Protein AF-A0A382H3N1-F1 (afdb_monomer_lite)

InterPro domains:
  IPR004305 Thiaminase-2/PQQC [PF03070] (4-143)
  IPR016084 Haem oxygenase-like, multi-helical [G3DSA:1.20.910.10] (1-145)
  IPR016084 Haem oxygenase-like, multi-helical [SSF48613] (2-144)
  IPR027572 4-aminobenzoate synthase [TIGR04305] (2-145)
  IPR039068 Pyrroloquinoline-quinone synthase-like [PTHR40279] (2-144)

Organism: NCBI:txid408172

Sequence (145 aa):
MFSKQLNEKLDEYHLLKHPFYKSWNEGKLTREIIKDYAEQYYQHVKAFPRYISAAHSLCEDIEKRKILLENLQDEENQDKDHPKLWRNFAAAMGAKKQEINSVKKEKFTKELIDNFFKNGRASYAEGLASLYTYERQIPEIAETK

Secondary structure (DSSP, 8-state):
-HHHHHHHHHHTT-GGGSHHHHHHHTT-S-HHHHHHHHHHHHHHHHHHHHHHHHHHHT---HHHHHHHHHHHHHHT-TTT-HHHHHHHHHHHTT--TTTGGGPPPPHHHHHHHHHHHHHHTT-HHHHHHHHHHHHTTHHHHHHT-

Foldseek 3Di:
DVVVVLVVVLVVVFPCVDPVVVCVLVVNDDLVNVLVVLLQVLLVLVCVLVLLVLLLVQDPDPVVNVVSVVVSCQCPPPVCHPSVVSLVVSVVSPDDSVCSVPDDHDPVSVVLSVVSNVQSNPHNVSSVVSSCSPPVNVVVSVVSD

Radius of gyration: 16.11 Å; chains: 1; bounding box: 46×28×45 Å

Structure (mmCIF, N/CA/C/O backbone):
data_AF-A0A382H3N1-F1
#
_entry.id   AF-A0A382H3N1-F1
#
loop_
_atom_site.group_PDB
_atom_site.id
_atom_site.type_symbol
_atom_site.label_atom_id
_atom_site.label_alt_id
_atom_site.label_comp_id
_atom_site.label_asym_id
_atom_site.label_entity_id
_atom_site.label_seq_id
_atom_site.pdbx_PDB_ins_code
_atom_site.Cartn_x
_atom_site.Cartn_y
_atom_site.Cartn_z
_atom_site.occupancy
_atom_site.B_iso_or_equiv
_atom_site.auth_seq_id
_atom_site.auth_comp_id
_atom_site.auth_asym_id
_atom_site.auth_atom_id
_atom_site.pdbx_PDB_model_num
ATOM 1 N N . MET A 1 1 ? 26.189 -8.809 -0.127 1.00 85.62 1 MET A N 1
ATOM 2 C CA . MET A 1 1 ? 25.223 -8.582 -1.226 1.00 85.62 1 MET A CA 1
ATOM 3 C C . MET A 1 1 ? 24.403 -7.344 -0.906 1.00 85.62 1 MET A C 1
ATOM 5 O O . MET A 1 1 ? 24.094 -7.145 0.263 1.00 85.62 1 MET A O 1
ATOM 9 N N . PHE A 1 2 ? 24.058 -6.539 -1.913 1.00 92.44 2 PHE A N 1
ATOM 10 C CA . PHE A 1 2 ? 23.266 -5.311 -1.754 1.00 92.44 2 PHE A CA 1
ATOM 11 C C . PHE A 1 2 ? 21.933 -5.542 -1.019 1.00 92.44 2 PHE A C 1
ATOM 13 O O . PHE A 1 2 ? 21.599 -4.789 -0.113 1.00 92.44 2 PHE A O 1
ATOM 20 N N . SER A 1 3 ? 21.223 -6.631 -1.333 1.00 91.62 3 SER A N 1
ATOM 21 C CA . SER A 1 3 ? 19.940 -6.988 -0.707 1.00 91.62 3 SER A CA 1
ATOM 22 C C . SER A 1 3 ? 20.016 -7.119 0.818 1.00 91.62 3 SER A C 1
ATOM 24 O O . SER A 1 3 ? 19.128 -6.649 1.519 1.00 91.62 3 SER A O 1
ATOM 26 N N . LYS A 1 4 ? 21.103 -7.695 1.347 1.00 94.69 4 LYS A N 1
ATOM 27 C CA . LYS A 1 4 ? 21.316 -7.811 2.797 1.00 94.69 4 LYS A CA 1
ATOM 28 C C . LYS A 1 4 ? 21.467 -6.436 3.455 1.00 94.69 4 LYS A C 1
ATOM 30 O O . LYS A 1 4 ? 20.796 -6.161 4.439 1.00 94.69 4 LYS A O 1
ATOM 35 N N . GLN A 1 5 ? 22.289 -5.566 2.869 1.00 95.81 5 GLN A N 1
ATOM 36 C CA . GLN A 1 5 ? 22.509 -4.206 3.377 1.00 95.81 5 GLN A CA 1
ATOM 37 C C . GLN A 1 5 ? 21.242 -3.346 3.290 1.00 95.81 5 GLN A C 1
ATOM 39 O O . GLN A 1 5 ? 21.003 -2.505 4.152 1.00 95.81 5 GLN A O 1
ATOM 44 N N . LEU A 1 6 ? 20.430 -3.545 2.247 1.00 93.94 6 LEU A N 1
ATOM 45 C CA . LEU A 1 6 ? 19.133 -2.889 2.120 1.00 93.94 6 LEU A CA 1
ATOM 46 C C . LEU A 1 6 ? 18.190 -3.327 3.247 1.00 93.94 6 LEU A C 1
ATOM 48 O O . LEU A 1 6 ? 17.616 -2.471 3.911 1.00 93.94 6 LEU A O 1
ATOM 52 N N . ASN A 1 7 ? 18.073 -4.633 3.496 1.00 95.00 7 ASN A N 1
ATOM 53 C CA . ASN A 1 7 ? 17.208 -5.156 4.554 1.00 95.00 7 ASN A CA 1
ATOM 54 C C . ASN A 1 7 ? 17.628 -4.667 5.941 1.00 95.00 7 ASN A C 1
ATOM 56 O O . ASN A 1 7 ? 16.779 -4.167 6.670 1.00 95.00 7 ASN A O 1
ATOM 60 N N . GLU A 1 8 ? 18.926 -4.693 6.256 1.00 95.38 8 GLU A N 1
ATOM 61 C CA . GLU A 1 8 ? 19.455 -4.175 7.527 1.00 95.38 8 GLU A CA 1
ATOM 62 C C . GLU A 1 8 ? 19.059 -2.706 7.758 1.00 95.38 8 GLU A C 1
ATOM 64 O O . GLU A 1 8 ? 18.620 -2.350 8.849 1.00 95.38 8 GLU A O 1
ATOM 69 N N . LYS A 1 9 ? 19.130 -1.861 6.718 1.00 95.69 9 LYS A N 1
ATOM 70 C CA . LYS A 1 9 ? 18.681 -0.461 6.803 1.00 95.69 9 LYS A CA 1
ATOM 71 C C . LYS A 1 9 ? 17.170 -0.338 6.976 1.00 95.69 9 LYS A C 1
ATOM 73 O O . LYS A 1 9 ? 16.701 0.494 7.744 1.00 95.69 9 LYS A O 1
ATOM 78 N N . LEU A 1 10 ? 16.395 -1.130 6.240 1.00 95.62 10 LEU A N 1
ATOM 79 C CA . LEU A 1 10 ? 14.935 -1.076 6.305 1.00 95.62 10 LEU A CA 1
ATOM 80 C C . LEU A 1 10 ? 14.398 -1.597 7.647 1.00 95.62 10 LEU A C 1
ATOM 82 O O . LEU A 1 10 ? 13.344 -1.146 8.089 1.00 95.62 10 LEU A O 1
ATOM 86 N N . ASP A 1 11 ? 15.118 -2.495 8.320 1.00 95.38 11 ASP A N 1
ATOM 87 C CA . ASP A 1 11 ? 14.723 -3.030 9.625 1.00 95.38 11 ASP A CA 1
ATOM 88 C C . ASP A 1 11 ? 14.691 -1.961 10.716 1.00 95.38 11 ASP A C 1
ATOM 90 O O . ASP A 1 11 ? 13.912 -2.076 11.665 1.00 95.38 11 ASP A O 1
ATOM 94 N N . GLU A 1 12 ? 15.484 -0.895 10.604 1.00 94.56 12 GLU A N 1
ATOM 95 C CA . GLU A 1 12 ? 15.408 0.262 11.507 1.00 94.56 12 GLU A CA 1
ATOM 96 C C . GLU A 1 12 ? 14.031 0.942 11.457 1.00 94.56 12 GLU A C 1
ATOM 98 O O . GLU A 1 12 ? 13.547 1.438 12.475 1.00 94.56 12 GLU A O 1
ATOM 103 N N . TYR A 1 13 ? 13.363 0.878 10.303 1.00 94.88 13 TYR A N 1
ATOM 104 C CA . TYR A 1 13 ? 12.068 1.504 10.030 1.00 94.88 13 TYR A CA 1
ATOM 105 C C . TYR A 1 13 ? 10.897 0.511 10.032 1.00 94.88 13 TYR A C 1
ATOM 107 O O . TYR A 1 13 ? 9.804 0.845 9.572 1.00 94.88 13 TYR A O 1
ATOM 115 N N . HIS A 1 14 ? 11.103 -0.704 10.551 1.00 96.00 14 HIS A N 1
ATOM 116 C CA . HIS A 1 14 ? 10.073 -1.740 10.565 1.00 96.00 14 HIS A CA 1
ATOM 117 C C . HIS A 1 14 ? 8.837 -1.314 11.374 1.00 96.00 14 HIS A C 1
ATOM 119 O O . HIS A 1 14 ? 8.950 -0.898 12.531 1.00 96.00 14 HIS A O 1
ATOM 125 N N . LEU A 1 15 ? 7.638 -1.480 10.811 1.00 95.56 15 LEU A N 1
ATOM 126 C CA . LEU A 1 15 ? 6.377 -1.016 11.400 1.00 95.56 15 LEU A CA 1
ATOM 127 C C . LEU A 1 15 ? 6.104 -1.619 12.781 1.00 95.56 15 LEU A C 1
ATOM 129 O O . LEU A 1 15 ? 5.623 -0.911 13.662 1.00 95.56 15 LEU A O 1
ATOM 133 N N . LEU A 1 16 ? 6.489 -2.875 13.027 1.00 95.44 16 LEU A N 1
ATOM 134 C CA . LEU A 1 16 ? 6.350 -3.506 14.351 1.00 95.44 16 LEU A CA 1
ATOM 135 C C . LEU A 1 16 ? 7.197 -2.839 15.453 1.00 95.44 16 LEU A C 1
ATOM 137 O O . LEU A 1 16 ? 6.925 -3.022 16.640 1.00 95.44 16 LEU A O 1
ATOM 141 N N . LYS A 1 17 ? 8.196 -2.019 15.098 1.00 96.06 17 LYS A N 1
ATOM 142 C CA . LYS A 1 17 ? 8.949 -1.206 16.067 1.00 96.06 17 LYS A CA 1
ATOM 143 C C . LYS A 1 17 ? 8.219 0.091 16.432 1.00 96.06 17 LYS A C 1
ATOM 145 O O . LYS A 1 17 ? 8.520 0.667 17.482 1.00 96.06 17 LYS A O 1
ATOM 150 N N . HIS A 1 18 ? 7.253 0.526 15.617 1.00 96.94 18 HIS A N 1
ATOM 151 C CA . HIS A 1 18 ? 6.492 1.754 15.826 1.00 96.94 18 HIS A CA 1
ATOM 152 C C . HIS A 1 18 ? 5.570 1.644 17.060 1.00 96.94 18 HIS A C 1
ATOM 154 O O . HIS A 1 18 ? 4.909 0.614 17.236 1.00 96.94 18 HIS A O 1
ATOM 160 N N . PRO A 1 19 ? 5.449 2.698 17.899 1.00 97.44 19 PRO A N 1
ATOM 161 C CA . PRO A 1 19 ? 4.618 2.667 19.107 1.00 97.44 19 PRO A CA 1
ATOM 162 C C . PRO A 1 19 ? 3.166 2.239 18.866 1.00 97.44 19 PRO A C 1
ATOM 164 O O . PRO A 1 19 ? 2.591 1.534 19.687 1.00 97.44 19 PRO A O 1
ATOM 167 N N . PHE A 1 20 ? 2.588 2.611 17.720 1.00 97.12 20 PHE A N 1
ATOM 168 C CA . PHE 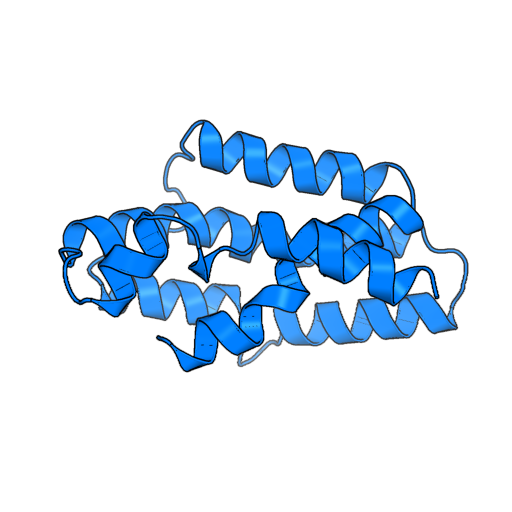A 1 20 ? 1.237 2.188 17.335 1.00 97.12 20 PHE A CA 1
ATOM 169 C C . PHE A 1 20 ? 1.093 0.658 17.262 1.00 97.12 20 PHE A C 1
ATOM 171 O O . PHE A 1 20 ? 0.180 0.101 17.865 1.00 97.12 20 PHE A O 1
ATOM 178 N N . TYR A 1 21 ? 2.010 -0.032 16.573 1.00 96.75 21 TYR A N 1
ATOM 179 C CA . TYR A 1 21 ? 1.948 -1.489 16.414 1.00 96.75 21 TYR A CA 1
ATOM 180 C C . TYR A 1 21 ? 2.276 -2.231 17.711 1.00 96.75 21 TYR A C 1
ATOM 182 O O . TYR A 1 21 ? 1.651 -3.255 17.984 1.00 96.75 21 TYR A O 1
ATOM 190 N N . LYS A 1 22 ? 3.178 -1.687 18.540 1.00 97.31 22 LYS A N 1
ATOM 191 C CA . LYS A 1 22 ? 3.435 -2.205 19.894 1.00 97.31 22 LYS A CA 1
ATOM 192 C C . LYS A 1 22 ? 2.179 -2.137 20.761 1.00 97.31 22 LYS A C 1
ATOM 194 O O . LYS A 1 22 ? 1.737 -3.159 21.272 1.00 97.31 22 LYS A O 1
ATOM 199 N N . SER A 1 23 ? 1.540 -0.968 20.832 1.00 97.75 23 SER A N 1
ATOM 200 C CA . SER A 1 23 ? 0.279 -0.792 21.562 1.00 97.75 23 SER A CA 1
ATOM 201 C C . SER A 1 23 ? -0.842 -1.679 21.019 1.00 97.75 23 SER A C 1
ATOM 203 O O . SER A 1 23 ? -1.660 -2.165 21.796 1.00 97.75 23 SER A O 1
ATOM 205 N N . TRP A 1 24 ? -0.885 -1.922 19.704 1.00 97.19 24 TRP A N 1
ATOM 206 C CA . TRP A 1 24 ? -1.837 -2.867 19.119 1.00 97.19 24 TRP A CA 1
ATOM 207 C C . TRP A 1 24 ? -1.569 -4.291 19.615 1.00 97.19 24 TRP A C 1
ATOM 209 O O . TRP A 1 24 ? -2.485 -4.925 20.127 1.00 97.19 24 TRP A O 1
ATOM 219 N N . ASN A 1 25 ? -0.331 -4.784 19.513 1.00 95.06 25 ASN A N 1
ATOM 220 C CA . ASN A 1 25 ? 0.034 -6.137 19.959 1.00 95.06 25 ASN A CA 1
ATOM 221 C C . ASN A 1 25 ? -0.228 -6.358 21.453 1.00 95.06 25 ASN A C 1
ATOM 223 O O . ASN A 1 25 ? -0.609 -7.445 21.866 1.00 95.06 25 ASN A O 1
ATOM 227 N N . GLU A 1 26 ? -0.069 -5.313 22.260 1.00 96.81 26 GLU A N 1
ATOM 228 C CA . GLU A 1 26 ? -0.339 -5.345 23.698 1.00 96.81 26 GLU A CA 1
ATOM 229 C C . GLU A 1 26 ? -1.835 -5.201 24.045 1.00 96.81 26 GLU A C 1
ATOM 231 O O . GLU A 1 26 ? -2.186 -5.138 25.222 1.00 96.81 26 GLU A O 1
ATOM 236 N N . GLY A 1 27 ? -2.727 -5.104 23.050 1.00 96.56 27 GLY A N 1
ATOM 237 C CA . GLY A 1 27 ? -4.172 -4.965 23.260 1.00 96.56 27 GLY A CA 1
ATOM 238 C C . GLY A 1 27 ? -4.599 -3.609 23.836 1.00 96.56 27 GLY A C 1
ATOM 239 O O . GLY A 1 27 ? -5.686 -3.491 24.394 1.00 96.56 27 GLY A O 1
ATOM 240 N N . LYS A 1 28 ? -3.753 -2.578 23.722 1.00 97.88 28 LYS A N 1
ATOM 241 C CA . LYS A 1 28 ? -3.971 -1.254 24.333 1.00 97.88 28 LYS A CA 1
ATOM 242 C C . LYS A 1 28 ? -4.763 -0.285 23.454 1.00 97.88 28 LYS A C 1
ATOM 244 O O . LYS A 1 28 ? -5.160 0.776 23.931 1.00 97.88 28 LYS A O 1
ATOM 249 N N . LEU A 1 29 ? -4.965 -0.600 22.173 1.00 97.69 29 LEU A N 1
ATOM 250 C CA . LEU A 1 29 ? -5.734 0.255 21.268 1.00 97.69 29 LEU A CA 1
ATOM 251 C C . LEU A 1 29 ? -7.235 0.023 21.434 1.00 97.69 29 LEU A C 1
ATOM 253 O O . LEU A 1 29 ? -7.706 -1.113 21.485 1.00 97.69 29 LEU A O 1
ATOM 257 N N . THR A 1 30 ? -8.002 1.110 21.462 1.00 97.62 30 THR A N 1
ATOM 258 C CA . THR A 1 30 ? -9.463 1.028 21.441 1.00 97.62 30 THR A CA 1
ATOM 259 C C . THR A 1 30 ? -9.956 0.661 20.042 1.00 97.62 30 THR A C 1
ATOM 261 O O . THR A 1 30 ? -9.289 0.911 19.034 1.00 97.62 30 THR A O 1
ATOM 264 N N . ARG A 1 31 ? -11.174 0.112 19.958 1.00 96.38 31 ARG A N 1
ATOM 265 C CA . ARG A 1 31 ? -11.815 -0.181 18.665 1.00 96.38 31 ARG A CA 1
ATOM 266 C C . ARG A 1 31 ? -11.956 1.061 17.787 1.00 96.38 31 ARG A C 1
ATOM 268 O O . ARG A 1 31 ? -11.815 0.954 16.577 1.00 96.38 31 ARG A O 1
ATOM 275 N N . GLU A 1 32 ? -12.202 2.222 18.389 1.00 97.12 32 GLU A N 1
ATOM 276 C CA . GLU A 1 32 ? -12.302 3.496 17.675 1.00 97.12 32 GLU A CA 1
ATOM 277 C C . GLU A 1 32 ? -10.979 3.882 17.004 1.00 97.12 32 GLU A C 1
ATOM 279 O O . GLU A 1 32 ? -10.977 4.183 15.814 1.00 97.12 32 GLU A O 1
ATOM 284 N N . ILE A 1 33 ? -9.848 3.750 17.708 1.00 97.69 33 ILE A N 1
ATOM 285 C CA . ILE A 1 33 ? -8.520 4.017 17.136 1.00 97.69 33 ILE A CA 1
ATOM 286 C C . ILE A 1 33 ? -8.231 3.078 15.955 1.00 97.69 33 ILE A C 1
ATOM 288 O O . ILE A 1 33 ? -7.729 3.513 14.919 1.00 97.69 33 ILE A O 1
ATOM 292 N N . ILE A 1 34 ? -8.554 1.787 16.091 1.00 97.44 34 ILE A N 1
ATOM 293 C CA . ILE A 1 34 ? -8.337 0.807 15.015 1.00 97.44 34 ILE A CA 1
ATOM 294 C C . ILE A 1 34 ? -9.262 1.095 13.825 1.00 97.44 34 ILE A C 1
ATOM 296 O O . ILE A 1 34 ? -8.831 0.978 12.679 1.00 97.44 34 ILE A O 1
ATOM 300 N N . LYS A 1 35 ? -10.512 1.502 14.076 1.00 96.88 35 LYS A N 1
ATOM 301 C CA . LYS A 1 35 ? -11.466 1.915 13.040 1.00 96.88 35 LYS A CA 1
ATOM 302 C C . LYS A 1 35 ? -10.929 3.113 12.248 1.00 96.88 35 LYS A C 1
ATOM 304 O O . LYS A 1 35 ? -10.859 3.024 11.026 1.00 96.88 35 LYS A O 1
ATOM 309 N N . ASP A 1 36 ? -10.483 4.172 12.923 1.00 96.19 36 ASP A N 1
ATOM 310 C CA . ASP A 1 36 ? -9.939 5.373 12.270 1.00 96.19 36 ASP A CA 1
ATOM 311 C C . ASP A 1 36 ? -8.674 5.044 11.453 1.00 96.19 36 ASP A C 1
ATOM 313 O O . ASP A 1 36 ? -8.528 5.473 10.303 1.00 96.19 36 ASP A O 1
ATOM 317 N N . TYR A 1 37 ? -7.786 4.205 12.004 1.00 97.06 37 TYR A N 1
ATOM 318 C CA . TYR A 1 37 ? -6.639 3.666 11.270 1.00 97.06 37 TYR A CA 1
ATOM 319 C C . TYR A 1 37 ? -7.082 2.906 10.015 1.00 97.06 37 TYR A C 1
ATOM 321 O O . TYR A 1 37 ? -6.571 3.164 8.926 1.00 97.06 37 TYR A O 1
ATOM 329 N N . ALA A 1 38 ? -8.046 1.993 10.142 1.00 97.25 38 ALA A N 1
ATOM 330 C CA . ALA A 1 38 ? -8.504 1.158 9.040 1.00 97.25 38 ALA A CA 1
ATOM 331 C C . ALA A 1 38 ? -9.135 1.987 7.908 1.00 97.25 38 ALA A C 1
ATOM 333 O O . ALA A 1 38 ? -8.892 1.686 6.737 1.00 97.25 38 ALA A O 1
ATOM 334 N N . GLU A 1 39 ? -9.888 3.042 8.236 1.00 97.25 39 GLU A N 1
ATOM 335 C CA . GLU A 1 39 ? -10.491 3.965 7.264 1.00 97.25 39 GLU A CA 1
ATOM 336 C C . GLU A 1 39 ? -9.441 4.754 6.473 1.00 97.25 39 GLU A C 1
ATOM 338 O O . GLU A 1 39 ? -9.547 4.876 5.247 1.00 97.25 39 GLU A O 1
ATOM 343 N N . GLN A 1 40 ? -8.403 5.256 7.149 1.00 97.75 40 GLN A N 1
ATOM 344 C CA . GLN A 1 40 ? -7.307 5.971 6.493 1.00 97.75 40 GLN A CA 1
ATOM 345 C C . GLN A 1 40 ? -6.436 5.026 5.662 1.00 97.75 40 GLN A C 1
ATOM 347 O O . GLN A 1 40 ? -6.147 5.300 4.496 1.00 97.75 40 GLN A O 1
ATOM 352 N N . TYR A 1 41 ? -6.063 3.880 6.225 1.00 96.75 41 TYR A N 1
ATOM 353 C CA . TYR A 1 41 ? -5.179 2.921 5.572 1.00 96.75 41 TYR A CA 1
ATOM 354 C C . TYR A 1 41 ? -5.842 2.239 4.367 1.00 96.75 41 TYR A C 1
ATOM 356 O O . TYR A 1 41 ? -5.171 1.948 3.377 1.00 96.75 41 TYR A O 1
ATOM 364 N N . TYR A 1 42 ? -7.173 2.096 4.374 1.00 97.44 42 TYR A N 1
ATOM 365 C CA . TYR A 1 42 ? -7.934 1.638 3.208 1.00 97.44 42 TYR A CA 1
ATOM 366 C C . TYR A 1 42 ? -7.628 2.462 1.951 1.00 97.44 42 TYR A C 1
ATOM 368 O O . TYR A 1 42 ? -7.575 1.920 0.850 1.00 97.44 42 TYR A O 1
ATOM 376 N N . GLN A 1 43 ? -7.388 3.768 2.096 1.00 97.50 43 GLN A N 1
ATOM 377 C CA . GLN A 1 43 ? -7.070 4.641 0.965 1.00 97.50 43 GLN A CA 1
ATOM 378 C C . GLN A 1 43 ? -5.730 4.285 0.317 1.00 97.50 43 GLN A C 1
ATOM 380 O O . GLN A 1 43 ? -5.588 4.424 -0.898 1.00 97.50 43 GLN A O 1
ATOM 385 N N . HIS A 1 44 ? -4.764 3.833 1.119 1.00 97.38 44 HIS A N 1
ATOM 386 C CA . HIS A 1 44 ? -3.483 3.339 0.634 1.00 97.38 44 HIS A CA 1
ATOM 387 C C . HIS A 1 44 ? -3.649 1.978 -0.051 1.00 97.38 44 HIS A C 1
ATOM 389 O O . HIS A 1 44 ? -3.231 1.850 -1.198 1.00 97.38 44 HIS A O 1
ATOM 395 N N . VAL A 1 45 ? -4.347 1.026 0.584 1.00 96.94 45 VAL A N 1
ATOM 396 C CA . VAL A 1 45 ? -4.630 -0.310 0.015 1.00 96.94 45 VAL A CA 1
ATOM 397 C C . VAL A 1 45 ? -5.360 -0.196 -1.325 1.00 96.94 45 VAL A C 1
ATOM 399 O O . VAL A 1 45 ? -4.949 -0.778 -2.318 1.00 96.94 45 VAL A O 1
ATOM 402 N N . LYS A 1 46 ? -6.390 0.653 -1.403 1.00 96.06 46 LYS A N 1
ATOM 403 C CA . LYS A 1 46 ? -7.129 0.943 -2.643 1.00 96.06 46 LYS A CA 1
ATOM 404 C C . LYS A 1 46 ? -6.252 1.530 -3.755 1.00 96.06 46 LYS A C 1
ATOM 406 O O . LYS A 1 46 ? -6.585 1.408 -4.929 1.00 96.06 46 LYS A O 1
ATOM 411 N N . ALA A 1 47 ? -5.180 2.234 -3.407 1.00 97.81 47 ALA A N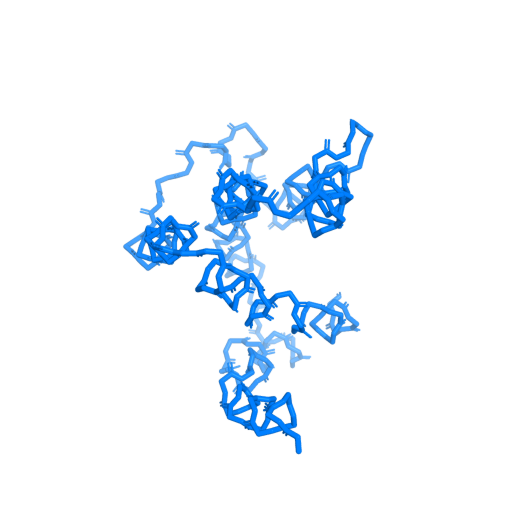 1
ATOM 412 C CA . ALA A 1 47 ? -4.265 2.831 -4.373 1.00 97.81 47 ALA A CA 1
ATOM 413 C C . ALA A 1 47 ? -3.086 1.910 -4.732 1.00 97.81 47 ALA A C 1
ATOM 415 O O . ALA A 1 47 ? -2.443 2.158 -5.752 1.00 97.81 47 ALA A O 1
ATOM 416 N N . PHE A 1 48 ? -2.837 0.853 -3.952 1.00 98.31 48 PHE A N 1
ATOM 417 C CA . PHE A 1 48 ? -1.695 -0.048 -4.107 1.00 98.31 48 PHE A CA 1
ATOM 418 C C . PHE A 1 48 ? -1.566 -0.689 -5.501 1.00 98.31 48 PHE A C 1
ATOM 420 O O . PHE A 1 48 ? -0.504 -0.529 -6.116 1.00 98.31 48 PHE A O 1
ATOM 427 N N . PRO A 1 49 ? -2.643 -1.242 -6.101 1.00 98.19 49 PRO A N 1
ATOM 428 C CA . PRO A 1 49 ? -2.608 -1.765 -7.474 1.00 98.19 49 PRO A CA 1
ATOM 429 C C . PRO A 1 49 ? -2.078 -0.768 -8.514 1.00 98.19 49 PRO A C 1
ATOM 431 O O . PRO A 1 49 ? -1.370 -1.097 -9.471 1.00 98.19 49 PRO A O 1
ATOM 434 N N . ARG A 1 50 ? -2.380 0.517 -8.314 1.00 98.50 50 ARG A N 1
ATOM 435 C CA . ARG A 1 50 ? -1.953 1.577 -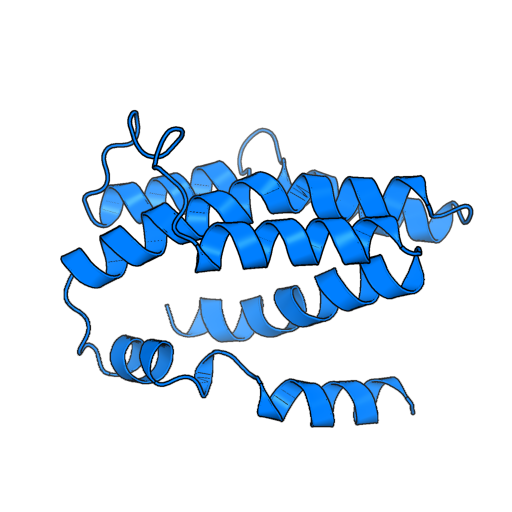9.230 1.00 98.50 50 ARG A CA 1
ATOM 436 C C . ARG A 1 50 ? -0.481 1.941 -9.070 1.00 98.50 50 ARG A C 1
ATOM 438 O O . ARG A 1 50 ? 0.087 2.483 -10.017 1.00 98.50 50 ARG A O 1
ATOM 445 N N . TYR A 1 51 ? 0.136 1.691 -7.915 1.00 98.56 51 TYR A N 1
ATOM 446 C CA . TYR A 1 51 ? 1.587 1.843 -7.766 1.00 98.56 51 TYR A CA 1
ATOM 447 C C . TYR A 1 51 ? 2.311 0.770 -8.580 1.00 98.56 51 TYR A C 1
ATOM 449 O O . TYR A 1 51 ? 3.235 1.096 -9.323 1.00 98.56 51 TYR A O 1
ATOM 457 N N . ILE A 1 52 ? 1.825 -0.476 -8.511 1.00 98.44 52 ILE A N 1
ATOM 458 C CA . ILE A 1 52 ? 2.329 -1.598 -9.313 1.00 98.44 52 ILE A CA 1
ATOM 459 C C . ILE A 1 52 ? 2.199 -1.268 -10.800 1.00 98.44 52 ILE A C 1
ATOM 461 O O . ILE A 1 52 ? 3.178 -1.338 -11.537 1.00 98.44 52 ILE A O 1
ATOM 465 N N . SER A 1 53 ? 1.021 -0.802 -11.226 1.00 98.56 53 SER A N 1
ATOM 466 C CA . SER A 1 53 ? 0.777 -0.393 -12.615 1.00 98.56 53 SER A CA 1
ATOM 467 C C . SER A 1 53 ? 1.722 0.722 -13.088 1.00 98.56 53 SER A C 1
ATOM 469 O O . SER A 1 53 ? 2.183 0.691 -14.228 1.00 98.56 53 SER A O 1
ATOM 471 N N . ALA A 1 54 ? 2.035 1.696 -12.223 1.00 98.44 54 ALA A N 1
ATOM 472 C CA . ALA A 1 54 ? 2.963 2.780 -12.548 1.00 98.44 54 ALA A CA 1
ATOM 473 C C . ALA A 1 54 ? 4.400 2.272 -12.754 1.00 98.44 54 ALA A C 1
ATOM 475 O O . ALA A 1 54 ? 5.044 2.643 -13.734 1.00 98.44 54 ALA A O 1
ATOM 476 N N . ALA A 1 55 ? 4.879 1.376 -11.885 1.00 98.25 55 ALA A N 1
ATOM 477 C CA . ALA A 1 55 ? 6.188 0.747 -12.056 1.00 98.25 55 ALA A CA 1
ATOM 478 C C . ALA A 1 55 ? 6.214 -0.176 -13.290 1.00 98.25 55 ALA A C 1
ATOM 480 O O . ALA A 1 55 ? 7.181 -0.174 -14.054 1.00 98.25 55 ALA A O 1
ATOM 481 N N . HIS A 1 56 ? 5.130 -0.923 -13.521 1.00 98.50 56 HIS A N 1
ATOM 482 C CA . HIS A 1 56 ? 4.964 -1.820 -14.662 1.00 98.50 56 HIS A CA 1
ATOM 483 C C . HIS A 1 56 ? 5.046 -1.068 -15.993 1.00 98.50 56 HIS A C 1
ATOM 485 O O . HIS A 1 56 ? 5.744 -1.517 -16.901 1.00 98.50 56 HIS A O 1
ATOM 491 N N . SER A 1 57 ? 4.394 0.095 -16.119 1.00 98.19 57 SER A N 1
ATOM 492 C CA . SER A 1 57 ? 4.407 0.866 -17.369 1.00 98.19 57 SER A CA 1
ATOM 493 C C . SER A 1 57 ? 5.775 1.460 -17.721 1.00 98.19 57 SER A C 1
ATOM 495 O O . SER A 1 57 ? 5.982 1.843 -18.867 1.00 98.19 57 SER A O 1
ATOM 497 N N . LEU A 1 58 ? 6.696 1.555 -16.756 1.00 98.00 58 LEU A N 1
ATOM 498 C CA . LEU A 1 58 ? 8.076 2.010 -16.965 1.00 98.00 58 LEU A CA 1
ATOM 499 C C . LEU A 1 58 ? 9.058 0.857 -17.233 1.00 98.00 58 LEU A C 1
ATOM 501 O O . LEU A 1 58 ? 10.239 1.098 -17.475 1.00 98.00 58 LEU A O 1
ATOM 505 N N . CYS A 1 59 ? 8.608 -0.396 -17.146 1.00 97.88 59 CYS A N 1
ATOM 506 C CA . CYS A 1 59 ? 9.464 -1.565 -17.285 1.00 97.88 59 CYS A CA 1
ATOM 507 C C . CYS A 1 59 ? 9.475 -2.077 -18.733 1.00 97.88 59 CYS A C 1
ATOM 509 O O . CYS A 1 59 ? 8.483 -2.619 -19.220 1.00 97.88 59 CYS A O 1
ATOM 511 N N . GLU A 1 60 ? 10.606 -1.966 -19.430 1.00 97.44 60 GLU A N 1
ATOM 512 C CA . GLU A 1 60 ? 10.741 -2.467 -20.811 1.00 97.44 60 GLU A CA 1
ATOM 513 C C . GLU A 1 60 ? 10.943 -3.992 -20.892 1.00 97.44 60 GLU A C 1
ATOM 515 O O . GLU A 1 60 ? 10.603 -4.620 -21.898 1.00 97.44 60 GLU A O 1
ATOM 520 N N . ASP A 1 61 ? 11.412 -4.610 -19.809 1.00 98.31 61 ASP A N 1
ATOM 521 C CA . ASP A 1 61 ? 11.695 -6.043 -19.713 1.00 98.31 61 ASP A CA 1
ATOM 522 C C . ASP A 1 61 ? 10.410 -6.858 -19.487 1.00 98.31 61 ASP A C 1
ATOM 5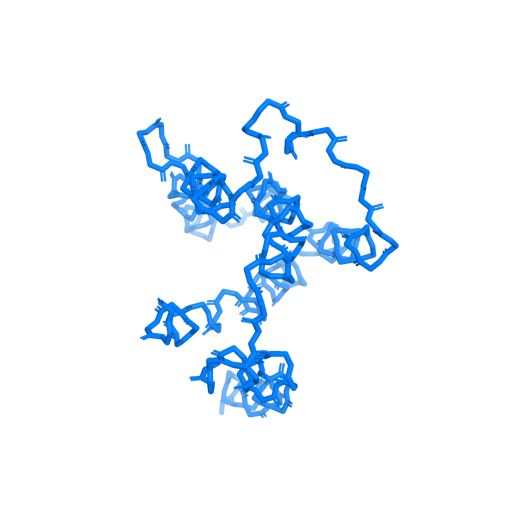24 O O . ASP A 1 61 ? 9.723 -6.709 -18.474 1.00 98.31 61 ASP A O 1
ATOM 528 N N . ILE A 1 62 ? 10.080 -7.734 -20.439 1.00 98.06 62 ILE A N 1
ATOM 529 C CA . ILE A 1 62 ? 8.841 -8.519 -20.414 1.00 98.06 62 ILE A CA 1
ATOM 530 C C . ILE A 1 62 ? 8.775 -9.523 -19.261 1.00 98.06 62 ILE A C 1
ATOM 532 O O . ILE A 1 62 ? 7.696 -9.716 -18.704 1.00 98.06 62 ILE A O 1
ATOM 536 N N . GLU A 1 63 ? 9.893 -10.135 -18.872 1.00 98.38 63 GLU A N 1
ATOM 537 C CA . GLU A 1 63 ? 9.885 -11.137 -17.804 1.00 98.38 63 GLU A CA 1
ATOM 538 C C . GLU A 1 63 ? 9.667 -10.465 -16.447 1.00 98.38 63 GLU A C 1
ATOM 540 O O . GLU A 1 63 ? 8.891 -10.946 -15.625 1.00 98.38 63 GLU A O 1
ATOM 545 N N . LYS A 1 64 ? 10.239 -9.273 -16.249 1.00 98.00 64 LYS A N 1
ATOM 546 C CA . LYS A 1 64 ? 9.966 -8.453 -15.059 1.00 98.00 64 LYS A CA 1
ATOM 547 C C . LYS A 1 64 ? 8.531 -7.925 -15.029 1.00 98.00 64 LYS A C 1
ATOM 549 O O . LYS A 1 64 ? 7.911 -7.894 -13.967 1.00 98.00 64 LYS A O 1
ATOM 554 N N . ARG A 1 65 ? 7.977 -7.535 -16.184 1.00 98.31 65 ARG A N 1
ATOM 555 C CA . ARG A 1 65 ? 6.570 -7.114 -16.281 1.00 98.31 65 ARG A CA 1
ATOM 556 C C . ARG A 1 65 ? 5.598 -8.226 -15.903 1.00 98.31 65 ARG A C 1
ATOM 558 O O . ARG A 1 65 ? 4.621 -7.928 -15.229 1.00 98.31 65 ARG A O 1
ATOM 565 N N . LYS A 1 66 ? 5.858 -9.479 -16.294 1.00 98.50 66 LYS A N 1
ATOM 566 C CA . LYS A 1 66 ? 5.015 -10.624 -15.904 1.00 98.50 66 LYS A CA 1
ATOM 567 C C . LYS A 1 66 ? 4.927 -10.774 -14.384 1.00 98.50 66 LYS A C 1
ATOM 569 O O . LYS A 1 66 ? 3.827 -10.922 -13.878 1.00 98.50 66 LYS A O 1
ATOM 574 N N . ILE A 1 67 ? 6.041 -10.613 -13.668 1.00 98.00 67 ILE A N 1
ATOM 575 C CA . ILE A 1 67 ? 6.054 -10.649 -12.194 1.00 98.00 67 ILE A CA 1
ATOM 576 C C . ILE A 1 67 ? 5.188 -9.523 -11.607 1.00 98.00 67 ILE A C 1
ATOM 578 O O . ILE A 1 67 ? 4.353 -9.759 -10.743 1.00 98.00 67 ILE A O 1
ATOM 582 N N . LEU A 1 68 ? 5.334 -8.286 -12.098 1.00 98.06 68 LEU A N 1
ATOM 583 C CA . LEU A 1 68 ? 4.484 -7.179 -11.636 1.00 98.06 68 LEU A CA 1
ATOM 584 C C . LEU A 1 68 ? 3.003 -7.384 -11.992 1.00 98.06 68 LEU A C 1
ATOM 586 O O . LEU A 1 68 ? 2.131 -6.942 -11.249 1.00 98.06 68 LEU A O 1
ATOM 590 N N . LEU A 1 69 ? 2.715 -8.028 -13.124 1.00 98.31 69 LEU A N 1
ATOM 591 C CA . LEU A 1 69 ? 1.356 -8.372 -13.526 1.00 98.31 69 LEU A CA 1
ATOM 592 C C . LEU A 1 69 ? 0.746 -9.425 -12.593 1.00 98.31 69 LEU A C 1
ATOM 594 O O . LEU A 1 69 ? -0.412 -9.269 -12.226 1.00 98.31 69 LEU A O 1
ATOM 598 N N . GLU A 1 70 ? 1.508 -10.442 -12.190 1.00 97.69 70 GLU A N 1
ATOM 599 C CA . GLU A 1 70 ? 1.082 -11.430 -11.188 1.00 97.69 70 GLU A CA 1
ATOM 600 C C . GLU A 1 70 ? 0.734 -10.737 -9.862 1.00 97.69 70 GLU A C 1
ATOM 602 O O . GLU A 1 70 ? -0.387 -10.886 -9.380 1.00 97.69 70 GLU A O 1
ATOM 607 N N . ASN A 1 71 ? 1.611 -9.863 -9.349 1.00 96.81 71 ASN A N 1
ATOM 608 C CA . ASN A 1 71 ? 1.308 -9.078 -8.145 1.00 96.81 71 ASN A CA 1
ATOM 609 C C . ASN A 1 71 ? 0.031 -8.235 -8.316 1.00 96.81 71 ASN A C 1
ATOM 611 O O . ASN A 1 71 ? -0.805 -8.171 -7.420 1.00 96.81 71 ASN A O 1
ATOM 615 N N . LEU A 1 72 ? -0.150 -7.585 -9.471 1.00 97.38 72 LEU A N 1
ATOM 616 C CA . LEU A 1 72 ? -1.351 -6.791 -9.743 1.00 97.38 72 LEU A CA 1
ATOM 617 C C . LEU A 1 72 ? -2.626 -7.652 -9.762 1.00 97.38 72 LEU A C 1
ATOM 619 O O . LEU A 1 72 ? -3.666 -7.217 -9.268 1.00 97.38 72 LEU A O 1
ATOM 623 N N . GLN A 1 73 ? -2.550 -8.856 -10.334 1.00 97.00 73 GLN A N 1
ATOM 624 C CA . GLN A 1 73 ? -3.662 -9.806 -10.392 1.00 97.00 73 GLN A CA 1
ATOM 625 C C . GLN A 1 73 ? -4.066 -10.314 -9.009 1.00 97.00 73 GLN A C 1
ATOM 627 O O . GLN A 1 73 ? -5.258 -10.517 -8.775 1.00 97.00 73 GLN A O 1
ATOM 632 N N . ASP A 1 74 ? -3.107 -10.493 -8.102 1.00 95.75 74 ASP A N 1
ATOM 633 C CA . ASP A 1 74 ? -3.390 -10.856 -6.715 1.00 95.75 74 ASP A CA 1
ATOM 634 C C . ASP A 1 74 ? -4.084 -9.703 -5.975 1.00 95.75 74 ASP A C 1
ATOM 636 O O . ASP A 1 74 ? -5.140 -9.896 -5.365 1.00 95.75 74 ASP A O 1
ATOM 640 N N . GLU A 1 75 ? -3.563 -8.481 -6.110 1.00 97.06 75 GLU A N 1
ATOM 641 C CA . GLU A 1 75 ? -4.115 -7.292 -5.451 1.00 97.06 75 GLU A CA 1
ATOM 642 C C . GLU A 1 75 ? -5.549 -6.950 -5.913 1.00 97.06 75 GLU A C 1
ATOM 644 O O . GLU A 1 75 ? -6.402 -6.596 -5.090 1.00 97.06 75 GLU A O 1
ATOM 649 N N . GLU A 1 76 ? -5.840 -7.073 -7.216 1.00 96.31 76 GLU A N 1
ATOM 650 C CA . GLU A 1 76 ? -7.153 -6.790 -7.832 1.00 96.31 76 GLU A CA 1
ATOM 651 C C . GLU A 1 76 ? -7.932 -8.053 -8.231 1.00 96.31 76 GLU A C 1
ATOM 653 O O . GLU A 1 76 ? -8.786 -8.020 -9.123 1.00 96.31 76 GLU A O 1
ATOM 658 N N . ASN A 1 77 ? -7.670 -9.177 -7.562 1.00 95.06 77 ASN A N 1
ATOM 659 C CA . ASN A 1 77 ? -8.353 -10.435 -7.837 1.00 95.06 77 ASN A CA 1
ATOM 660 C C . ASN A 1 77 ? -9.886 -10.278 -7.781 1.00 95.06 77 ASN A C 1
ATOM 662 O O . ASN A 1 77 ? -10.436 -9.824 -6.779 1.00 95.06 77 ASN A O 1
ATOM 666 N N . GLN A 1 78 ? -10.602 -10.724 -8.817 1.00 89.62 78 GLN A N 1
ATOM 667 C CA . GLN A 1 78 ? -12.055 -10.536 -8.942 1.00 89.62 78 GLN A CA 1
ATOM 668 C C . GLN A 1 78 ? -12.858 -11.006 -7.711 1.00 89.62 78 GLN A C 1
ATOM 670 O O . GLN A 1 78 ? -13.852 -10.379 -7.330 1.00 89.62 78 GLN A O 1
ATOM 675 N N . ASP A 1 79 ? -12.433 -12.097 -7.074 1.00 89.94 79 ASP A N 1
ATOM 676 C CA . ASP A 1 79 ? -13.149 -12.681 -5.943 1.00 89.94 79 ASP A CA 1
ATOM 677 C C . ASP A 1 79 ? -12.605 -12.193 -4.593 1.00 89.94 79 ASP A C 1
ATOM 679 O O . ASP A 1 79 ? -13.378 -12.030 -3.630 1.00 89.94 79 ASP A O 1
ATOM 683 N N . LYS A 1 80 ? -11.292 -11.935 -4.529 1.00 89.12 80 LYS A N 1
ATOM 684 C CA . LYS A 1 80 ? -10.522 -11.728 -3.293 1.00 89.12 80 LYS A CA 1
ATOM 685 C C . LYS A 1 80 ? -9.650 -10.465 -3.291 1.00 89.12 80 LYS A C 1
ATOM 687 O O . LYS A 1 80 ? -8.648 -10.448 -2.585 1.00 89.12 80 LYS A O 1
ATOM 692 N N . ASP A 1 81 ? -10.045 -9.415 -4.013 1.00 93.44 81 ASP A N 1
ATOM 693 C CA . ASP A 1 81 ? -9.278 -8.168 -4.066 1.00 93.44 81 ASP A CA 1
ATOM 694 C C . ASP A 1 81 ? -8.948 -7.641 -2.657 1.00 93.44 81 ASP A C 1
ATOM 696 O O . ASP A 1 81 ? -9.799 -7.585 -1.754 1.00 93.44 81 ASP A O 1
ATOM 700 N N . HIS A 1 82 ? -7.687 -7.262 -2.456 1.00 96.12 82 HIS A N 1
ATOM 701 C CA . HIS A 1 82 ? -7.188 -6.799 -1.164 1.00 96.12 82 HIS A CA 1
ATOM 702 C C . HIS A 1 82 ? -7.950 -5.566 -0.638 1.00 96.12 82 HIS A C 1
ATOM 704 O O . HIS A 1 82 ? -8.275 -5.531 0.558 1.00 96.12 82 HIS A O 1
ATOM 710 N N . PRO A 1 83 ? -8.358 -4.586 -1.475 1.00 95.62 83 PRO A N 1
ATOM 711 C CA . PRO A 1 83 ? -9.222 -3.495 -1.029 1.00 95.62 83 PRO A CA 1
ATOM 712 C C . PRO A 1 83 ? -10.553 -3.970 -0.420 1.00 95.62 83 PRO A C 1
ATOM 714 O O . PRO A 1 83 ? -11.004 -3.432 0.596 1.00 95.62 83 PRO A O 1
ATOM 717 N N . LYS A 1 84 ? -11.218 -4.977 -0.989 1.00 94.75 84 LYS A N 1
ATOM 718 C CA . LYS A 1 84 ? -12.456 -5.557 -0.448 1.00 94.75 84 LYS A CA 1
ATOM 719 C C . LYS A 1 84 ? -12.215 -6.264 0.877 1.00 94.75 84 LYS A C 1
ATOM 721 O O . LYS A 1 84 ? -13.019 -6.059 1.791 1.00 94.75 84 LYS A O 1
ATOM 726 N N . LEU A 1 85 ? -11.130 -7.027 1.007 1.00 95.62 85 LEU A N 1
ATOM 727 C CA . LEU A 1 85 ? -10.749 -7.658 2.274 1.00 95.62 85 LEU A CA 1
ATOM 728 C C . LEU A 1 85 ? -10.503 -6.605 3.363 1.00 95.62 85 LEU A C 1
ATOM 730 O O . LEU A 1 85 ? -11.116 -6.667 4.432 1.00 95.62 85 LEU A O 1
ATOM 734 N N . TRP A 1 86 ? -9.721 -5.566 3.064 1.00 96.25 86 TRP A N 1
ATOM 735 C CA . TRP A 1 86 ? -9.438 -4.488 4.013 1.00 96.25 86 TRP A CA 1
ATOM 736 C C . TRP A 1 86 ? -10.692 -3.704 4.412 1.00 96.25 86 TRP A C 1
ATOM 738 O O . TRP A 1 86 ? -10.915 -3.385 5.579 1.00 96.25 86 TRP A O 1
ATOM 748 N N . ARG A 1 87 ? -11.575 -3.425 3.451 1.00 94.94 87 ARG A N 1
ATOM 749 C CA . ARG A 1 87 ? -12.871 -2.786 3.714 1.00 94.94 87 ARG A CA 1
ATOM 750 C C . ARG A 1 87 ? -13.759 -3.629 4.630 1.00 94.94 87 ARG A C 1
ATOM 752 O O . ARG A 1 87 ? -14.502 -3.066 5.433 1.00 94.94 87 ARG A O 1
ATOM 759 N N . ASN A 1 88 ? -13.709 -4.958 4.526 1.00 95.25 88 ASN A N 1
ATOM 760 C CA . ASN A 1 88 ? -14.418 -5.835 5.456 1.00 95.25 88 ASN A CA 1
ATOM 761 C C . ASN A 1 88 ? -13.825 -5.753 6.867 1.00 95.25 88 ASN A C 1
ATOM 763 O O . ASN A 1 88 ? -14.598 -5.675 7.819 1.00 95.25 88 ASN A O 1
ATOM 767 N N . PHE A 1 89 ? -12.496 -5.688 6.999 1.00 95.75 89 PHE A N 1
ATOM 768 C CA . PHE A 1 89 ? -11.834 -5.447 8.285 1.00 95.75 89 PHE A CA 1
ATOM 769 C C . PHE A 1 89 ? -12.260 -4.108 8.908 1.00 95.75 89 PHE A C 1
ATOM 771 O O . PHE A 1 89 ? -12.739 -4.080 10.040 1.00 95.75 89 PHE A O 1
ATOM 778 N N . ALA A 1 90 ? -12.193 -3.011 8.151 1.00 96.38 90 ALA A N 1
ATOM 779 C CA . ALA A 1 90 ? -12.630 -1.699 8.626 1.00 96.38 90 ALA A CA 1
ATOM 780 C C . ALA A 1 90 ? -14.101 -1.715 9.082 1.00 96.38 90 ALA A C 1
ATOM 782 O O . ALA A 1 90 ? -14.442 -1.185 10.140 1.00 96.38 90 ALA A O 1
ATOM 783 N N . ALA A 1 91 ? -14.976 -2.388 8.327 1.00 96.00 91 ALA A N 1
ATOM 784 C CA . ALA A 1 91 ? -16.377 -2.546 8.702 1.00 96.00 91 ALA A CA 1
ATOM 785 C C . ALA A 1 91 ? -16.562 -3.376 9.979 1.00 96.00 91 ALA A C 1
ATOM 787 O O . ALA A 1 91 ? -17.368 -3.012 10.832 1.00 96.00 91 ALA A O 1
ATOM 788 N N . ALA A 1 92 ? -15.787 -4.450 10.148 1.00 96.25 92 ALA A N 1
ATOM 789 C CA . ALA A 1 92 ? -15.783 -5.245 11.372 1.00 96.25 92 ALA A CA 1
ATOM 790 C C . ALA A 1 92 ? -15.314 -4.435 12.591 1.00 96.25 92 ALA A C 1
ATOM 792 O O . ALA A 1 92 ? -15.698 -4.759 13.714 1.00 96.25 92 ALA A O 1
ATOM 793 N N . MET A 1 93 ? -14.530 -3.372 12.384 1.00 96.06 93 MET A N 1
ATOM 794 C CA . MET A 1 93 ? -14.122 -2.413 13.418 1.00 96.06 93 MET A CA 1
ATOM 795 C C . MET A 1 93 ? -15.144 -1.291 13.665 1.00 96.06 93 MET A C 1
ATOM 797 O O . MET A 1 93 ? -15.024 -0.576 14.656 1.00 96.06 93 MET A O 1
ATOM 801 N N . GLY A 1 94 ? -16.197 -1.189 12.847 1.00 95.31 94 GLY A N 1
ATOM 802 C CA . GLY A 1 94 ? -17.301 -0.235 13.014 1.00 95.31 94 GLY A CA 1
ATOM 803 C C . GLY A 1 94 ? -17.391 0.845 11.934 1.00 95.31 94 GLY A C 1
ATOM 804 O O . GLY A 1 94 ? -18.262 1.708 12.024 1.00 95.31 94 GLY A O 1
ATOM 805 N N . ALA A 1 95 ? -16.530 0.812 10.912 1.00 95.44 95 ALA A N 1
ATOM 806 C CA . ALA A 1 95 ? -16.613 1.738 9.788 1.00 95.44 95 ALA A CA 1
ATOM 807 C C . ALA A 1 95 ? -17.851 1.449 8.926 1.00 95.44 95 ALA A C 1
ATOM 809 O O . ALA A 1 95 ? -18.238 0.297 8.695 1.00 95.44 95 ALA A O 1
ATOM 810 N N . LYS A 1 96 ? -18.461 2.492 8.364 1.00 92.44 96 LYS A N 1
ATOM 811 C CA . LYS A 1 96 ? -19.581 2.313 7.436 1.00 92.44 96 LYS A CA 1
ATOM 812 C C . LYS A 1 96 ? -19.057 1.993 6.039 1.00 92.44 96 LYS A C 1
ATOM 814 O O . LYS A 1 96 ? -18.422 2.823 5.390 1.00 92.44 96 LYS A O 1
ATOM 819 N N . LYS A 1 97 ? -19.392 0.803 5.523 1.00 82.69 97 LYS A N 1
ATOM 820 C CA . LYS A 1 97 ? -18.929 0.313 4.205 1.00 82.69 97 LYS A CA 1
ATOM 821 C C . LYS A 1 97 ? -19.190 1.279 3.043 1.00 82.69 97 LYS A C 1
ATOM 823 O O . LYS A 1 97 ? -18.410 1.297 2.095 1.00 82.69 97 LYS A O 1
ATOM 828 N N . GLN A 1 98 ? -20.287 2.035 3.089 1.00 80.38 98 GLN A N 1
ATOM 829 C CA . GLN A 1 98 ? -20.643 2.995 2.039 1.00 80.38 98 GLN A CA 1
ATOM 830 C C . GLN A 1 98 ? -19.812 4.284 2.119 1.00 80.38 98 GLN A C 1
ATOM 832 O O . GLN A 1 98 ? -19.523 4.886 1.090 1.00 80.38 98 GLN A O 1
ATOM 837 N N . GLU A 1 99 ? -19.378 4.673 3.318 1.00 88.31 99 GLU A N 1
ATOM 838 C CA . GLU A 1 99 ? -18.671 5.934 3.561 1.00 88.31 99 GLU A CA 1
ATOM 839 C C . GLU A 1 99 ? -17.150 5.782 3.397 1.00 88.31 99 GLU A C 1
ATOM 841 O O . GLU A 1 99 ? -16.492 6.718 2.947 1.00 88.31 99 GLU A O 1
ATOM 846 N N . ILE A 1 100 ? -16.593 4.586 3.647 1.00 89.50 100 ILE A N 1
ATOM 847 C CA . ILE A 1 100 ? -15.138 4.329 3.612 1.00 89.50 100 ILE A CA 1
ATOM 848 C C . ILE A 1 100 ? -14.469 4.714 2.281 1.00 89.50 100 ILE A C 1
ATOM 850 O O . ILE A 1 100 ? -13.314 5.127 2.241 1.00 89.50 100 ILE A O 1
ATOM 854 N N . ASN A 1 101 ? -15.203 4.624 1.169 1.00 87.56 101 ASN A N 1
ATOM 855 C CA . ASN A 1 101 ? -14.708 4.994 -0.157 1.00 87.56 101 ASN A CA 1
ATOM 856 C C . ASN A 1 101 ? -14.465 6.494 -0.334 1.00 87.56 101 ASN A C 1
ATOM 858 O O . ASN A 1 101 ? -13.672 6.872 -1.199 1.00 87.56 101 ASN A O 1
ATOM 862 N N . SER A 1 102 ? -15.147 7.305 0.467 1.00 86.69 102 SER A N 1
ATOM 863 C CA . SER A 1 102 ? -15.218 8.760 0.352 1.00 86.69 102 SER A CA 1
ATOM 864 C C . SER A 1 102 ? -14.646 9.466 1.582 1.00 86.69 102 SER A C 1
ATOM 866 O O . SER A 1 102 ? -14.760 10.686 1.688 1.00 86.69 102 SER A O 1
ATOM 868 N N . VAL A 1 103 ? -14.022 8.717 2.502 1.00 90.81 103 VAL A N 1
ATOM 869 C CA . VAL A 1 103 ? -13.335 9.275 3.670 1.00 90.81 103 VAL A CA 1
ATOM 870 C C . VAL A 1 103 ? -12.317 10.312 3.206 1.00 90.81 103 VAL A C 1
ATOM 872 O O . VAL A 1 103 ? -11.490 10.067 2.318 1.00 90.81 103 VAL A O 1
ATOM 875 N N . LYS A 1 104 ? -12.382 11.500 3.815 1.00 94.31 104 LYS A N 1
ATOM 876 C CA . LYS A 1 104 ? -11.390 12.545 3.588 1.00 94.31 104 LYS A CA 1
ATOM 877 C C . LYS A 1 104 ? -10.036 12.020 4.064 1.00 94.31 104 LYS A C 1
ATOM 879 O O . LYS A 1 104 ? -9.873 11.641 5.221 1.00 94.31 104 LYS A O 1
ATOM 884 N N . LYS A 1 105 ? -9.068 11.993 3.151 1.00 96.81 105 LYS A N 1
ATOM 885 C CA . LYS A 1 105 ? -7.697 11.603 3.479 1.00 96.81 105 LYS A CA 1
ATOM 886 C C . LYS A 1 105 ? -7.106 12.636 4.424 1.00 96.81 105 LYS A C 1
ATOM 888 O O . LYS A 1 105 ? -7.115 13.828 4.107 1.00 96.81 105 LYS A O 1
ATOM 893 N N . GLU A 1 106 ? -6.551 12.163 5.527 1.00 97.62 106 GLU A N 1
ATOM 894 C CA . GLU A 1 106 ? -5.693 12.987 6.360 1.00 97.62 106 GLU A CA 1
ATOM 895 C C . GLU A 1 106 ? -4.417 13.372 5.612 1.00 97.62 106 GLU A C 1
ATOM 897 O O . GLU A 1 106 ? -4.031 12.740 4.620 1.00 97.62 106 GLU A O 1
ATOM 902 N N . LYS A 1 107 ? -3.740 14.419 6.098 1.00 98.19 107 LYS A N 1
ATOM 903 C CA . LYS A 1 107 ? -2.502 14.920 5.484 1.00 98.19 107 LYS A CA 1
ATOM 904 C C . LYS A 1 107 ? -1.465 13.803 5.313 1.00 98.19 107 LYS A C 1
ATOM 906 O O . LYS A 1 107 ? -0.958 13.627 4.212 1.00 98.19 107 LYS A O 1
ATOM 911 N N . PHE A 1 108 ? -1.223 13.012 6.359 1.00 96.19 108 PHE A N 1
ATOM 912 C CA . PHE A 1 108 ? -0.254 11.911 6.328 1.00 96.19 108 PHE A CA 1
ATOM 913 C C . PHE A 1 108 ? -0.651 10.801 5.341 1.00 96.19 108 PHE A C 1
ATOM 915 O O . PHE A 1 108 ? 0.204 10.264 4.645 1.00 96.19 108 PHE A O 1
ATOM 922 N N . THR A 1 109 ? -1.946 10.487 5.217 1.00 97.81 109 THR A N 1
ATOM 923 C CA . THR A 1 109 ? -2.452 9.497 4.252 1.00 97.81 109 THR A CA 1
ATOM 924 C C . THR A 1 109 ? -2.251 9.984 2.824 1.00 97.81 109 THR A C 1
ATOM 926 O O . THR A 1 109 ? -1.855 9.220 1.945 1.00 97.81 109 THR A O 1
ATOM 929 N N . LYS A 1 110 ? -2.513 11.272 2.580 1.00 98.31 110 LYS A N 1
ATOM 930 C CA . LYS A 1 110 ? -2.260 11.888 1.281 1.00 98.31 110 LYS A CA 1
ATOM 931 C C . LYS A 1 110 ? -0.768 11.875 0.947 1.00 98.31 110 LYS A C 1
ATOM 933 O O . LYS A 1 110 ? -0.413 11.421 -0.131 1.00 98.31 110 LYS A O 1
ATOM 938 N N . GLU A 1 111 ? 0.086 12.309 1.871 1.00 98.44 111 GLU A N 1
ATOM 939 C CA . GLU A 1 111 ? 1.542 12.330 1.683 1.00 98.44 111 GLU A CA 1
ATOM 940 C C . GLU A 1 111 ? 2.114 10.930 1.432 1.00 98.44 111 GLU A C 1
ATOM 942 O O . GLU A 1 111 ? 2.949 10.770 0.544 1.00 98.44 111 GLU A O 1
ATOM 947 N N . LEU A 1 112 ? 1.618 9.910 2.142 1.00 97.81 112 LEU A N 1
ATOM 948 C CA . LEU A 1 112 ? 1.952 8.508 1.891 1.00 97.81 112 LEU A CA 1
ATOM 949 C C . LEU A 1 112 ? 1.654 8.125 0.434 1.00 97.81 112 LEU A C 1
ATOM 951 O O . LEU A 1 112 ? 2.548 7.694 -0.289 1.00 97.81 112 LEU A O 1
ATOM 955 N N . ILE A 1 113 ? 0.410 8.311 -0.011 1.00 98.38 113 ILE A N 1
ATOM 956 C CA . ILE A 1 113 ? -0.034 7.943 -1.364 1.00 98.38 113 ILE A CA 1
ATOM 957 C C . ILE A 1 113 ? 0.729 8.735 -2.436 1.00 98.38 113 ILE A C 1
ATOM 959 O O . ILE A 1 113 ? 1.178 8.164 -3.432 1.00 98.38 113 ILE A O 1
ATOM 963 N N . ASP A 1 114 ? 0.895 10.041 -2.231 1.00 98.56 114 ASP A N 1
ATOM 964 C CA . ASP A 1 114 ? 1.593 10.924 -3.164 1.00 98.56 114 ASP A CA 1
ATOM 965 C C . ASP A 1 114 ? 3.074 10.524 -3.292 1.00 98.56 114 ASP A C 1
ATOM 967 O O . ASP A 1 114 ? 3.606 10.508 -4.402 1.00 98.56 114 ASP A O 1
ATOM 971 N N . ASN A 1 115 ? 3.727 10.119 -2.195 1.00 98.19 115 ASN A N 1
ATOM 972 C CA . ASN A 1 115 ? 5.112 9.642 -2.217 1.00 98.19 115 ASN A CA 1
ATOM 973 C C . ASN A 1 115 ? 5.256 8.304 -2.965 1.00 98.19 115 ASN A C 1
ATOM 975 O O . ASN A 1 115 ? 6.156 8.163 -3.794 1.00 98.19 115 ASN A O 1
ATOM 979 N N . PHE A 1 116 ? 4.342 7.349 -2.751 1.00 98.56 116 PHE A N 1
ATOM 980 C CA . PHE A 1 116 ? 4.325 6.097 -3.520 1.00 98.56 116 PHE A CA 1
ATOM 981 C C . PHE A 1 116 ? 4.132 6.349 -5.019 1.00 98.56 116 PHE A C 1
ATOM 983 O O . PHE A 1 116 ? 4.853 5.772 -5.831 1.00 98.56 116 PHE A O 1
ATOM 990 N N . PHE A 1 117 ? 3.231 7.257 -5.414 1.00 98.56 117 PHE A N 1
ATOM 991 C CA . PHE A 1 117 ? 3.083 7.617 -6.829 1.00 98.56 117 PHE A CA 1
ATOM 992 C C . PHE A 1 117 ? 4.293 8.350 -7.394 1.00 98.56 117 PHE A C 1
ATOM 994 O O . PHE A 1 117 ? 4.647 8.109 -8.546 1.00 98.56 117 PHE A O 1
ATOM 1001 N N . LYS A 1 118 ? 4.906 9.251 -6.621 1.00 98.44 118 LYS A N 1
ATOM 1002 C CA . LYS A 1 118 ? 6.105 9.975 -7.046 1.00 98.44 118 LYS A CA 1
ATOM 1003 C C . LYS A 1 118 ? 7.220 8.991 -7.399 1.00 98.44 118 LYS A C 1
ATOM 1005 O O . LYS A 1 118 ? 7.725 9.042 -8.514 1.00 98.44 118 LYS A O 1
ATOM 1010 N N . ASN A 1 119 ? 7.553 8.077 -6.489 1.00 97.94 119 ASN A N 1
ATOM 1011 C CA . ASN A 1 119 ? 8.643 7.122 -6.703 1.00 97.94 119 ASN A CA 1
ATOM 1012 C C . ASN A 1 119 ? 8.259 6.028 -7.711 1.00 97.94 119 ASN A C 1
ATOM 1014 O O . ASN A 1 119 ? 9.057 5.686 -8.578 1.00 97.94 119 ASN A O 1
ATOM 1018 N N . GLY A 1 120 ? 7.006 5.556 -7.678 1.00 97.44 120 GLY A N 1
ATOM 1019 C CA . GLY A 1 120 ? 6.446 4.609 -8.650 1.00 97.44 120 GLY A CA 1
ATOM 1020 C C . GLY A 1 120 ? 6.491 5.089 -10.101 1.00 97.44 120 GLY A C 1
ATOM 1021 O O . GLY A 1 120 ? 6.439 4.273 -11.014 1.00 97.44 120 GLY A O 1
ATOM 1022 N N . ARG A 1 121 ? 6.594 6.406 -10.318 1.00 97.94 121 ARG A N 1
ATOM 1023 C CA . ARG A 1 121 ? 6.679 7.039 -11.642 1.00 97.94 121 ARG A CA 1
ATOM 1024 C C . ARG A 1 121 ? 8.067 7.588 -11.978 1.00 97.94 121 ARG A C 1
ATOM 1026 O O . ARG A 1 121 ? 8.234 8.124 -13.068 1.00 97.94 121 ARG A O 1
ATOM 1033 N N . ALA A 1 122 ? 9.030 7.508 -11.061 1.00 98.12 122 ALA A N 1
ATOM 1034 C CA . ALA A 1 122 ? 10.361 8.078 -11.259 1.00 98.12 122 ALA A CA 1
ATOM 1035 C C . ALA A 1 122 ? 11.232 7.170 -12.141 1.00 98.12 122 ALA A C 1
ATOM 1037 O O . ALA A 1 122 ? 11.787 7.610 -13.145 1.00 98.12 122 ALA A O 1
ATOM 1038 N N . SER A 1 123 ? 11.291 5.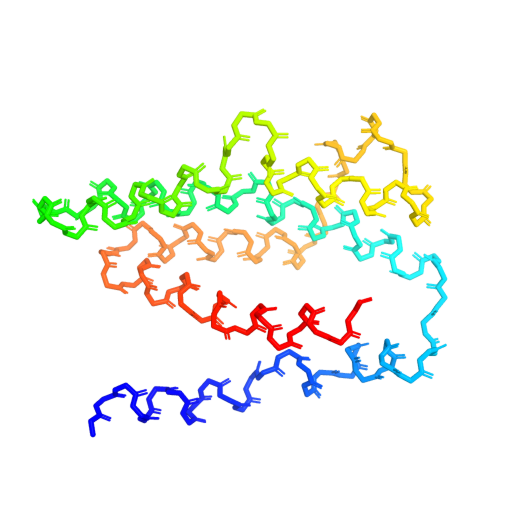882 -11.803 1.00 97.94 123 SER A N 1
ATOM 1039 C CA . SER A 1 123 ? 11.962 4.845 -12.586 1.00 97.94 123 SER A CA 1
ATOM 1040 C C . SER A 1 123 ? 11.453 3.460 -12.182 1.00 97.94 123 SER A C 1
ATOM 1042 O O . SER A 1 123 ? 10.868 3.295 -11.110 1.00 97.94 123 SER A O 1
ATOM 1044 N N . TYR A 1 124 ? 11.712 2.436 -13.005 1.00 97.38 124 TYR A N 1
ATOM 1045 C CA . TYR A 1 124 ? 11.388 1.049 -12.643 1.00 97.38 124 TYR A CA 1
ATOM 1046 C C . TYR A 1 124 ? 12.026 0.637 -11.302 1.00 97.38 124 TYR A C 1
ATOM 1048 O O . TYR A 1 124 ? 11.361 0.040 -10.458 1.00 97.38 124 TYR A O 1
ATOM 1056 N N . ALA A 1 125 ? 13.299 0.989 -11.081 1.00 96.62 125 ALA A N 1
ATOM 1057 C CA . ALA A 1 125 ? 14.025 0.623 -9.866 1.00 96.62 125 ALA A CA 1
ATOM 1058 C C . ALA A 1 125 ? 13.473 1.326 -8.615 1.00 96.62 125 ALA A C 1
ATOM 1060 O O . ALA A 1 125 ? 13.304 0.680 -7.583 1.00 96.62 125 ALA A O 1
ATOM 1061 N N . GLU A 1 126 ? 13.157 2.621 -8.698 1.00 97.75 126 GLU A N 1
ATOM 1062 C CA . GLU A 1 126 ? 12.575 3.370 -7.574 1.00 97.75 126 GLU A CA 1
ATOM 1063 C C . GLU A 1 126 ? 11.140 2.935 -7.269 1.00 97.75 126 GLU A C 1
ATOM 1065 O O . GLU A 1 126 ? 10.757 2.840 -6.098 1.00 97.75 126 GLU A O 1
ATOM 1070 N N . GLY A 1 127 ? 10.358 2.614 -8.304 1.00 97.75 127 GLY A N 1
ATOM 1071 C CA . GLY A 1 127 ? 9.023 2.057 -8.138 1.00 97.75 127 GLY A CA 1
ATOM 1072 C C . GLY A 1 127 ? 9.061 0.702 -7.444 1.00 97.75 127 GLY A C 1
ATOM 1073 O O . GLY A 1 127 ? 8.405 0.528 -6.418 1.00 97.75 127 GLY A O 1
ATOM 1074 N N . LEU A 1 128 ? 9.899 -0.219 -7.927 1.00 97.19 128 LEU A N 1
ATOM 1075 C CA . LEU A 1 128 ? 10.066 -1.535 -7.310 1.00 97.19 128 LEU A CA 1
ATOM 1076 C C . LEU A 1 128 ? 10.595 -1.434 -5.874 1.00 97.19 128 LEU A C 1
ATOM 1078 O O . LEU A 1 128 ? 10.097 -2.126 -4.989 1.00 97.19 128 LEU A O 1
ATOM 1082 N N . ALA A 1 129 ? 11.566 -0.554 -5.617 1.00 96.56 129 ALA A N 1
ATOM 1083 C CA . ALA A 1 129 ? 12.081 -0.334 -4.270 1.00 96.56 129 ALA A CA 1
ATOM 1084 C C . ALA A 1 129 ? 10.981 0.172 -3.324 1.00 96.56 129 ALA A C 1
ATOM 1086 O O . ALA A 1 129 ? 10.872 -0.321 -2.204 1.00 96.56 129 ALA A O 1
ATOM 1087 N N . SER A 1 130 ? 10.135 1.101 -3.781 1.00 96.62 130 SER A N 1
ATOM 1088 C CA . SER A 1 130 ? 9.023 1.635 -2.984 1.00 96.62 130 SER A CA 1
ATOM 1089 C C . SER A 1 130 ? 8.023 0.548 -2.597 1.00 96.62 130 SER A C 1
ATOM 1091 O O . SER A 1 130 ? 7.684 0.441 -1.419 1.00 96.62 130 SER A O 1
ATOM 1093 N N . LEU A 1 131 ? 7.613 -0.297 -3.551 1.00 97.31 131 LEU A N 1
ATOM 1094 C CA . LEU A 1 131 ? 6.758 -1.461 -3.285 1.00 97.31 131 LEU A CA 1
ATOM 1095 C C . LEU A 1 131 ? 7.422 -2.406 -2.274 1.00 97.31 131 LEU A C 1
ATOM 1097 O O . LEU A 1 131 ? 6.841 -2.718 -1.236 1.00 97.31 131 LEU A O 1
ATOM 1101 N N . TYR A 1 132 ? 8.694 -2.749 -2.504 1.00 97.25 132 TYR A N 1
ATOM 1102 C CA . TYR A 1 132 ? 9.444 -3.663 -1.645 1.00 97.25 132 TYR A CA 1
ATOM 1103 C C . TYR A 1 132 ? 9.566 -3.172 -0.199 1.00 97.25 132 TYR A C 1
ATOM 1105 O O . TYR A 1 132 ? 9.417 -3.965 0.731 1.00 97.25 132 TYR A O 1
ATOM 1113 N N . THR A 1 133 ? 9.806 -1.871 0.021 1.00 95.31 133 THR A N 1
ATOM 1114 C CA . THR A 1 133 ? 9.900 -1.315 1.384 1.00 95.31 133 THR A CA 1
ATOM 1115 C C . THR A 1 133 ? 8.635 -1.530 2.207 1.00 95.31 133 THR A C 1
ATOM 1117 O O . THR A 1 133 ? 8.715 -1.599 3.433 1.00 95.31 133 THR A O 1
ATOM 1120 N N . TYR A 1 134 ? 7.490 -1.668 1.543 1.00 95.44 134 TYR A N 1
ATOM 1121 C CA . TYR A 1 134 ? 6.201 -1.912 2.161 1.00 95.44 134 TYR A CA 1
ATOM 1122 C C . TYR A 1 134 ? 5.895 -3.406 2.273 1.00 95.44 134 TYR A C 1
ATOM 1124 O O . TYR A 1 134 ? 5.749 -3.920 3.381 1.00 95.44 134 TYR A O 1
ATOM 1132 N N . GLU A 1 135 ? 5.859 -4.111 1.139 1.00 94.81 135 GLU A N 1
ATOM 1133 C CA . GLU A 1 135 ? 5.373 -5.495 1.053 1.00 94.81 135 GLU A CA 1
ATOM 1134 C C . GLU A 1 135 ? 6.213 -6.469 1.877 1.00 94.81 135 GLU A C 1
ATOM 1136 O O . GLU A 1 135 ? 5.665 -7.398 2.466 1.00 94.81 135 GLU A O 1
ATOM 1141 N N . ARG A 1 136 ? 7.526 -6.220 2.014 1.00 95.31 136 ARG A N 1
ATOM 1142 C CA . ARG A 1 136 ? 8.417 -7.077 2.817 1.00 95.31 136 ARG A CA 1
ATOM 1143 C C . ARG A 1 136 ? 7.970 -7.225 4.273 1.00 95.31 136 ARG A C 1
ATOM 1145 O O . ARG A 1 136 ? 8.327 -8.206 4.908 1.00 95.31 136 ARG A O 1
ATOM 1152 N N . GLN A 1 137 ? 7.252 -6.234 4.805 1.00 95.12 137 GLN A N 1
ATOM 1153 C CA . GLN A 1 137 ? 6.846 -6.182 6.212 1.00 95.12 137 GLN A CA 1
ATOM 1154 C C . GLN A 1 137 ? 5.495 -6.871 6.448 1.00 95.12 137 GLN A C 1
ATOM 1156 O O . GLN A 1 137 ? 5.152 -7.193 7.583 1.00 95.12 137 GLN A O 1
ATOM 1161 N N . ILE A 1 138 ? 4.700 -7.062 5.389 1.00 92.69 138 ILE A N 1
ATOM 1162 C CA . ILE A 1 138 ? 3.300 -7.483 5.489 1.00 92.69 138 ILE A CA 1
ATOM 1163 C C . ILE A 1 138 ? 3.130 -8.889 6.074 1.00 92.69 138 ILE A C 1
ATOM 1165 O O . ILE A 1 138 ? 2.250 -9.022 6.924 1.00 92.69 138 ILE A O 1
ATOM 1169 N N . PRO A 1 139 ? 3.944 -9.909 5.725 1.00 93.50 139 PRO A N 1
ATOM 1170 C CA . PRO A 1 139 ? 3.803 -11.241 6.317 1.00 93.50 139 PRO A CA 1
ATOM 1171 C C . PRO A 1 139 ? 3.922 -11.229 7.847 1.00 93.50 139 PRO A C 1
ATOM 1173 O O . PRO A 1 139 ? 3.016 -11.686 8.537 1.00 93.50 139 PRO A O 1
ATOM 1176 N N . GLU A 1 140 ? 4.979 -10.611 8.384 1.00 92.88 140 GLU A N 1
ATOM 1177 C CA . GLU A 1 140 ? 5.194 -10.518 9.835 1.00 92.88 140 GLU A CA 1
ATOM 1178 C C . GLU A 1 140 ? 4.107 -9.687 10.526 1.00 92.88 140 GLU A C 1
ATOM 1180 O O . GLU A 1 140 ? 3.677 -9.998 11.634 1.00 92.88 140 GLU A O 1
ATOM 1185 N N . ILE A 1 141 ? 3.632 -8.619 9.878 1.00 92.62 141 ILE A N 1
ATOM 1186 C CA . ILE A 1 141 ? 2.519 -7.833 10.412 1.00 92.62 141 ILE A CA 1
ATOM 1187 C C . ILE A 1 141 ? 1.254 -8.690 10.472 1.00 92.62 141 ILE A C 1
ATOM 1189 O O . ILE A 1 141 ? 0.604 -8.702 11.514 1.00 92.62 141 ILE A O 1
ATOM 1193 N N . ALA A 1 142 ? 0.923 -9.413 9.402 1.00 90.25 142 ALA A N 1
ATOM 1194 C CA . ALA A 1 142 ? -0.279 -10.234 9.312 1.00 90.25 142 ALA A CA 1
ATOM 1195 C C . ALA A 1 142 ? -0.296 -11.375 10.340 1.00 90.25 142 ALA A C 1
ATOM 1197 O O . ALA A 1 142 ? -1.343 -11.643 10.910 1.00 90.25 142 ALA A O 1
ATOM 1198 N N . GLU A 1 143 ? 0.846 -11.995 10.651 1.00 89.56 143 GLU A N 1
ATOM 1199 C CA . GLU A 1 143 ? 0.930 -13.029 11.699 1.00 89.56 143 GLU A CA 1
ATOM 1200 C C . GLU 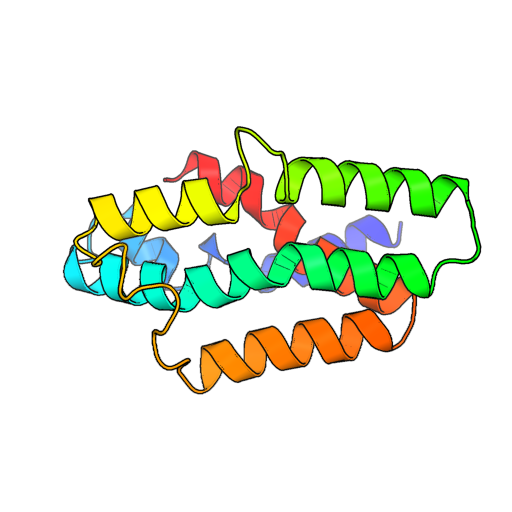A 1 143 ? 0.600 -12.504 13.107 1.00 89.56 143 GLU A C 1
ATOM 1202 O O . GLU A 1 143 ? 0.190 -13.264 13.983 1.00 89.56 143 GLU A O 1
ATOM 1207 N N . THR A 1 144 ? 0.772 -11.200 13.339 1.00 85.62 144 THR A N 1
ATOM 1208 C CA . THR A 1 144 ? 0.518 -10.567 14.644 1.00 85.62 144 THR A CA 1
ATOM 1209 C C . THR A 1 144 ? -0.891 -9.984 14.795 1.00 85.62 144 THR A C 1
ATOM 1211 O O . THR A 1 144 ? -1.169 -9.351 15.822 1.00 85.62 144 THR A O 1
ATOM 1214 N N . LYS A 1 145 ? -1.764 -10.123 13.787 1.00 81.25 145 LYS A N 1
ATOM 1215 C CA . LYS A 1 145 ? -3.100 -9.501 13.736 1.00 81.25 145 LYS A CA 1
ATOM 1216 C C . LYS A 1 145 ? -4.201 -10.517 13.491 1.00 81.25 145 LYS A C 1
ATOM 1218 O O . LYS A 1 145 ? -5.220 -10.398 14.207 1.00 81.25 145 LYS A O 1
#

pLDDT: mean 95.69, std 3.42, range [80.38, 98.56]